Protein AF-A0A1R4K265-F1 (afdb_monomer)

Nearest PDB structures (foldseek):
  4jpq-assembly2_B  TM=7.070E-01  e=1.468E-03  Bacteroides uniformis ATCC 8492
  1qlg-assembly1_A  TM=3.552E-01  e=2.572E+00  Bacillus amyloliquefaciens
  5lqw-assembly1_C  TM=4.409E-01  e=6.001E+00  Saccharomyces cerevisiae
  3hib-assembly1_A  TM=3.563E-01  e=3.928E+00  Saccharomyces cerevisiae
  5n9j-assembly1_Y  TM=2.142E-01  e=4.367E+00  Schizosaccharomyces pombe

Solvent-accessible surface area (backbone atoms only — not comparable to full-atom values): 8494 Å² total; per-residue (Å²): 132,89,72,93,79,57,100,77,66,94,63,80,72,96,57,59,67,51,76,48,78,50,70,80,92,56,35,43,35,41,37,39,44,41,42,33,99,57,45,90,68,64,42,62,62,96,47,65,70,70,63,59,87,84,35,25,30,38,33,46,37,40,15,53,65,53,72,90,43,48,33,40,37,42,36,37,27,40,63,24,32,45,32,46,35,36,39,36,54,86,84,54,87,43,76,38,73,80,48,78,72,73,64,49,60,44,33,38,73,44,94,53,16,30,36,37,40,38,43,40,39,49,87,63,55,74,65,69,76,97,58,98,72,88,63,64,43,72,50,79,49,71,52,83,121

pLDDT: mean 89.2, std 14.27, range [28.14, 98.69]

Structure (mmCIF, N/CA/C/O backbone):
data_AF-A0A1R4K265-F1
#
_entry.id   AF-A0A1R4K265-F1
#
loop_
_atom_site.group_PDB
_atom_site.id
_atom_site.type_symbol
_atom_site.label_atom_id
_atom_site.label_alt_id
_atom_site.label_comp_id
_atom_site.label_asym_id
_atom_site.label_entity_id
_atom_site.label_seq_id
_atom_site.pdbx_PDB_ins_code
_atom_site.Cartn_x
_atom_site.Cartn_y
_atom_site.Cartn_z
_atom_site.occupancy
_atom_site.B_iso_or_equiv
_atom_site.auth_seq_id
_atom_site.auth_comp_id
_atom_site.auth_asym_id
_atom_site.auth_atom_id
_atom_site.pdbx_PDB_model_num
ATOM 1 N N . MET A 1 1 ? 20.748 5.575 1.967 1.00 32.88 1 MET A N 1
ATOM 2 C CA . MET A 1 1 ? 19.593 5.568 1.051 1.00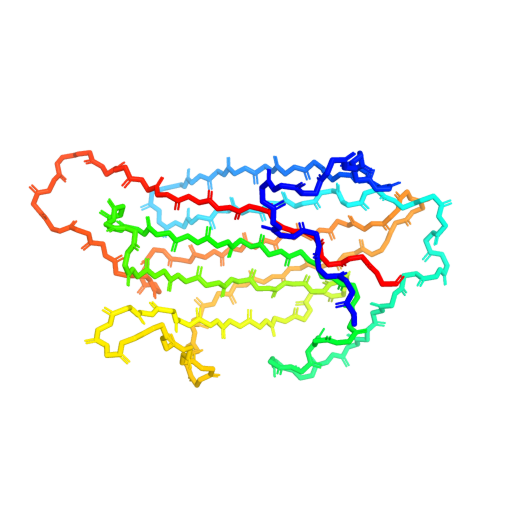 32.88 1 MET A CA 1
ATOM 3 C C . MET A 1 1 ? 18.816 6.828 1.359 1.00 32.88 1 MET A C 1
ATOM 5 O O . MET A 1 1 ? 18.528 7.046 2.528 1.00 32.88 1 MET A O 1
ATOM 9 N N . GLN A 1 2 ? 18.650 7.712 0.378 1.00 28.14 2 GLN A N 1
ATOM 10 C CA . GLN A 1 2 ? 17.817 8.904 0.531 1.00 28.14 2 GLN A CA 1
ATOM 11 C C . GLN A 1 2 ? 16.372 8.443 0.367 1.00 28.14 2 GLN A C 1
ATOM 13 O O . GLN A 1 2 ? 16.009 7.976 -0.707 1.00 28.14 2 GLN A O 1
ATOM 18 N N . PHE A 1 3 ? 15.595 8.492 1.441 1.00 38.44 3 PHE A N 1
ATOM 19 C CA . PHE A 1 3 ? 14.145 8.441 1.341 1.00 38.44 3 PHE A CA 1
ATOM 20 C C . PHE A 1 3 ? 13.670 9.878 1.126 1.00 38.44 3 PHE A C 1
ATOM 22 O O . PHE A 1 3 ? 14.125 10.772 1.841 1.00 38.44 3 PHE A O 1
ATOM 29 N N . GLN A 1 4 ? 12.799 10.116 0.145 1.00 46.44 4 GLN A N 1
ATOM 30 C CA . GLN A 1 4 ? 12.184 11.429 -0.047 1.00 46.44 4 GLN A CA 1
ATOM 31 C C . GLN A 1 4 ? 10.865 11.471 0.731 1.00 46.44 4 GLN A C 1
ATOM 33 O O . GLN A 1 4 ? 9.780 11.485 0.153 1.00 46.44 4 GLN A O 1
ATOM 38 N N . ASP A 1 5 ? 10.991 11.481 2.057 1.00 47.12 5 ASP A N 1
ATOM 39 C CA . ASP A 1 5 ? 9.858 11.469 2.992 1.00 47.12 5 ASP A CA 1
ATOM 40 C C . ASP A 1 5 ? 9.789 12.777 3.803 1.00 47.12 5 ASP A C 1
ATOM 42 O O . ASP A 1 5 ? 8.834 13.020 4.541 1.00 47.12 5 ASP A O 1
ATOM 46 N N . GLU A 1 6 ? 10.798 13.649 3.676 1.00 42.22 6 GLU A N 1
ATOM 47 C CA . GLU A 1 6 ? 10.866 14.888 4.443 1.00 42.22 6 GLU A CA 1
ATOM 48 C C . GLU A 1 6 ? 10.152 16.044 3.719 1.00 42.22 6 GLU A C 1
ATOM 50 O O . GLU A 1 6 ? 10.567 16.430 2.621 1.00 42.22 6 GLU A O 1
ATOM 55 N N . PRO A 1 7 ? 9.160 16.708 4.349 1.00 46.50 7 PRO A N 1
ATOM 56 C CA . PRO A 1 7 ? 8.465 17.871 3.780 1.00 46.50 7 PRO A CA 1
ATOM 57 C C . PRO A 1 7 ? 9.369 19.086 3.467 1.00 46.50 7 PRO A C 1
ATOM 59 O O . PRO A 1 7 ? 8.883 20.099 2.965 1.00 46.50 7 PRO A O 1
ATOM 62 N N . ASN A 1 8 ? 10.679 18.996 3.728 1.00 44.25 8 ASN A N 1
ATOM 63 C CA . ASN A 1 8 ? 11.678 20.032 3.470 1.00 44.25 8 ASN A CA 1
ATOM 64 C C . ASN A 1 8 ? 12.659 19.720 2.321 1.00 44.25 8 ASN A C 1
ATOM 66 O O . ASN A 1 8 ? 13.461 20.599 1.983 1.00 44.25 8 ASN A O 1
ATOM 70 N N . GLU A 1 9 ? 12.606 18.548 1.674 1.00 51.47 9 GLU A N 1
ATOM 71 C CA . GLU A 1 9 ? 13.399 18.316 0.459 1.00 51.47 9 GLU A CA 1
ATOM 72 C C . GLU A 1 9 ? 12.730 18.970 -0.759 1.00 51.47 9 GLU A C 1
ATOM 74 O O . GLU A 1 9 ? 11.706 18.536 -1.282 1.00 51.47 9 GLU A O 1
ATOM 79 N N . LYS A 1 10 ? 13.337 20.068 -1.220 1.00 49.31 10 LYS A N 1
ATOM 80 C CA . LYS A 1 10 ? 12.893 20.922 -2.336 1.00 49.31 10 LYS A CA 1
ATOM 81 C C . LYS A 1 10 ? 13.109 20.281 -3.720 1.00 49.31 10 LYS A C 1
ATOM 83 O O . LYS A 1 10 ? 13.576 20.954 -4.640 1.00 49.31 10 LYS A O 1
ATOM 88 N N . GLY A 1 11 ? 12.826 18.991 -3.868 1.00 62.97 11 GLY A N 1
ATOM 89 C CA . GLY A 1 11 ? 13.005 18.238 -5.107 1.00 62.97 11 GLY A CA 1
ATOM 90 C C . GLY A 1 11 ? 11.673 17.852 -5.738 1.00 62.97 11 GLY A C 1
ATOM 91 O O . GLY A 1 11 ? 10.757 17.410 -5.053 1.00 62.97 11 GLY A O 1
ATOM 92 N N . THR A 1 12 ? 11.555 17.987 -7.060 1.00 76.00 12 THR A N 1
ATOM 93 C CA . THR A 1 12 ? 10.485 17.287 -7.788 1.00 76.00 12 THR A CA 1
ATOM 94 C C . THR A 1 12 ? 10.817 15.795 -7.763 1.00 76.00 12 THR A C 1
ATOM 96 O O . THR A 1 12 ? 11.942 15.465 -8.145 1.00 76.00 12 THR A O 1
ATOM 99 N N . PRO A 1 13 ? 9.901 14.908 -7.326 1.00 81.56 13 PRO A N 1
ATOM 100 C CA . PRO A 1 13 ? 10.129 13.470 -7.396 1.00 81.56 13 PRO A CA 1
ATOM 101 C C . PRO A 1 13 ? 10.585 13.067 -8.807 1.00 81.56 13 PRO A C 1
ATOM 103 O O . PRO A 1 13 ? 10.013 13.556 -9.787 1.00 81.56 13 PRO A O 1
ATOM 106 N N . PRO A 1 14 ? 11.604 12.202 -8.945 1.00 87.62 14 PRO A N 1
ATOM 107 C CA . PRO A 1 14 ? 12.193 11.874 -10.247 1.00 87.62 14 PRO A CA 1
ATOM 108 C C . PRO A 1 14 ? 11.235 11.092 -11.153 1.00 87.62 14 PRO A C 1
ATOM 110 O O . PRO A 1 14 ? 11.422 11.047 -12.368 1.00 87.62 14 PRO A O 1
ATOM 113 N N . VAL A 1 15 ? 10.208 10.483 -10.562 1.00 92.75 15 VAL A N 1
ATOM 114 C CA . VAL A 1 15 ? 9.225 9.642 -11.235 1.00 92.75 15 VAL A CA 1
ATOM 115 C C . VAL A 1 15 ? 7.818 9.982 -10.760 1.00 92.75 15 VAL A C 1
ATOM 117 O O . VAL A 1 15 ? 7.593 10.345 -9.604 1.00 92.75 15 VAL A O 1
ATOM 120 N N . LYS A 1 16 ? 6.850 9.859 -11.668 1.00 94.62 16 LYS A N 1
ATOM 121 C CA . LYS A 1 16 ? 5.435 10.081 -11.366 1.00 94.62 16 LYS A CA 1
ATOM 122 C C . LYS A 1 16 ? 4.819 8.806 -10.792 1.00 94.62 16 LYS A C 1
ATOM 124 O O . LYS A 1 16 ? 5.081 7.715 -11.285 1.00 94.62 16 LYS A O 1
ATOM 129 N N . THR A 1 17 ? 3.935 8.952 -9.812 1.00 96.25 17 THR A N 1
ATOM 130 C CA . THR A 1 17 ? 3.076 7.860 -9.337 1.00 96.25 17 THR A CA 1
ATOM 131 C C . THR A 1 17 ? 1.657 8.388 -9.191 1.00 96.25 17 THR A C 1
ATOM 133 O O . THR A 1 17 ? 1.449 9.412 -8.546 1.00 96.25 17 THR A O 1
ATOM 136 N N . ASP A 1 18 ? 0.696 7.719 -9.821 1.00 97.44 18 ASP A N 1
ATOM 137 C CA . ASP A 1 18 ? -0.730 7.980 -9.627 1.00 97.44 18 ASP A CA 1
ATOM 138 C C . ASP A 1 18 ? -1.293 6.938 -8.657 1.00 97.44 18 ASP A C 1
ATOM 140 O O . ASP A 1 18 ? -0.914 5.768 -8.715 1.00 97.44 18 ASP A O 1
ATOM 144 N N . ALA A 1 19 ? -2.200 7.349 -7.776 1.00 97.62 19 ALA A N 1
ATOM 145 C CA . ALA A 1 19 ? -2.823 6.461 -6.806 1.00 97.62 19 ALA A CA 1
ATOM 146 C C . ALA A 1 19 ? -4.339 6.661 -6.773 1.00 97.62 19 ALA A C 1
ATOM 148 O O . ALA A 1 19 ? -4.839 7.776 -6.935 1.00 97.62 19 ALA A O 1
ATOM 149 N N . TYR A 1 20 ? -5.059 5.569 -6.546 1.00 98.00 20 TYR A N 1
ATOM 150 C CA . TYR A 1 20 ? -6.514 5.521 -6.507 1.00 98.00 20 TYR A CA 1
ATOM 151 C C . TYR A 1 20 ? -6.952 4.843 -5.219 1.00 98.00 20 TYR A C 1
ATOM 153 O O . TYR A 1 20 ? -6.394 3.814 -4.844 1.00 98.00 20 TYR A O 1
ATOM 161 N N . ILE A 1 21 ? -7.955 5.414 -4.557 1.00 97.00 21 ILE A N 1
ATOM 162 C CA . ILE A 1 21 ? -8.511 4.893 -3.309 1.00 97.00 21 ILE A CA 1
ATOM 163 C C . ILE A 1 21 ? -10.017 4.724 -3.490 1.00 97.00 21 ILE A C 1
ATOM 165 O O . ILE A 1 21 ? -10.689 5.609 -4.022 1.00 97.00 21 ILE A O 1
ATOM 169 N N . TYR A 1 22 ? -10.538 3.585 -3.049 1.00 96.00 22 TYR A N 1
ATOM 170 C CA . TYR A 1 22 ? -11.955 3.244 -3.091 1.00 96.00 22 TYR A CA 1
ATOM 171 C C . TYR A 1 22 ? -12.322 2.382 -1.879 1.00 96.00 22 TYR A C 1
ATOM 173 O O . TYR A 1 22 ? -11.486 1.639 -1.375 1.00 96.00 22 TYR A O 1
ATOM 181 N N . GLU A 1 23 ? -13.564 2.450 -1.412 1.00 95.12 23 GLU A N 1
ATOM 182 C CA . GLU A 1 23 ? -14.079 1.564 -0.367 1.00 95.12 23 GLU A CA 1
ATOM 183 C C . GLU A 1 23 ? -15.492 1.079 -0.704 1.00 95.12 23 GLU A C 1
ATOM 185 O O . GLU A 1 23 ? -16.239 1.764 -1.405 1.00 95.12 23 GLU A O 1
ATOM 190 N N . ASP A 1 24 ? -15.838 -0.124 -0.243 1.00 96.62 24 ASP A N 1
ATOM 191 C CA . ASP A 1 24 ? -17.115 -0.796 -0.534 1.00 96.62 24 ASP A CA 1
ATOM 192 C C . ASP A 1 24 ? -17.981 -1.058 0.720 1.00 96.62 24 ASP A C 1
ATOM 194 O O . ASP A 1 24 ? -18.918 -1.860 0.692 1.00 96.62 24 ASP A O 1
ATOM 198 N N . GLY A 1 25 ? -17.647 -0.426 1.846 1.00 94.44 25 GLY A N 1
ATOM 199 C CA . GLY A 1 25 ? -18.238 -0.636 3.167 1.00 94.44 25 GLY A CA 1
ATOM 200 C C . GLY A 1 25 ? -17.642 -1.806 3.957 1.00 94.44 25 GLY A C 1
ATOM 201 O O . GLY A 1 25 ? -17.920 -1.942 5.149 1.00 94.44 25 GLY A O 1
ATOM 202 N N . SER A 1 26 ? -16.819 -2.655 3.335 1.00 97.00 26 SER A N 1
ATOM 203 C CA . SER A 1 26 ? -16.168 -3.810 3.977 1.00 97.00 26 SER A CA 1
ATOM 204 C C . SER A 1 26 ? -14.647 -3.812 3.829 1.00 97.00 26 SER A C 1
ATOM 206 O O . SER A 1 26 ? -13.951 -4.351 4.696 1.00 97.00 26 SER A O 1
ATOM 208 N N . ASN A 1 27 ? -14.133 -3.230 2.750 1.00 98.31 27 ASN A N 1
ATOM 209 C CA . ASN A 1 27 ? -12.726 -3.214 2.392 1.00 98.31 27 ASN A CA 1
ATOM 210 C C . ASN A 1 27 ? -12.313 -1.829 1.894 1.00 98.31 27 ASN A C 1
ATOM 212 O O . ASN A 1 27 ? -13.071 -1.142 1.209 1.00 98.31 27 ASN A O 1
ATOM 216 N N . LEU A 1 28 ? -11.062 -1.483 2.175 1.00 98.12 28 LEU A N 1
ATOM 217 C CA . LEU A 1 28 ? -10.332 -0.418 1.511 1.00 98.12 28 LEU A CA 1
ATOM 218 C C . LEU A 1 28 ? -9.557 -1.005 0.331 1.00 98.12 28 LEU A C 1
ATOM 220 O O . LEU A 1 28 ? -8.821 -1.981 0.484 1.00 98.12 28 LEU A O 1
ATOM 224 N N . TYR A 1 29 ? -9.694 -0.380 -0.827 1.00 98.50 29 TYR A N 1
ATOM 225 C CA . TYR A 1 29 ? -8.940 -0.682 -2.032 1.00 98.50 29 TYR A CA 1
ATOM 226 C C . TYR A 1 29 ? -7.996 0.468 -2.335 1.00 98.50 29 TYR A C 1
ATOM 228 O O . TYR A 1 29 ? -8.416 1.627 -2.370 1.00 98.50 29 TYR A O 1
ATOM 236 N N . VAL A 1 30 ? -6.732 0.138 -2.587 1.00 98.62 30 VAL A N 1
ATOM 237 C CA . VAL A 1 30 ? -5.731 1.109 -3.030 1.00 98.62 30 VAL A CA 1
ATOM 238 C C . VAL A 1 30 ? -5.020 0.559 -4.252 1.00 98.62 30 VAL A C 1
ATOM 240 O O . VAL A 1 30 ? -4.563 -0.579 -4.238 1.00 98.62 30 VAL A O 1
ATOM 243 N N . ALA A 1 31 ? -4.926 1.358 -5.308 1.00 98.44 31 ALA A N 1
ATOM 244 C CA . ALA A 1 31 ? -4.171 1.019 -6.504 1.00 98.44 31 ALA A CA 1
ATOM 245 C C . ALA A 1 31 ? -3.115 2.085 -6.776 1.00 98.44 31 ALA A C 1
ATOM 247 O O . ALA A 1 31 ? -3.386 3.275 -6.619 1.00 98.44 31 ALA A O 1
ATOM 248 N N . PHE A 1 32 ? -1.938 1.663 -7.227 1.00 98.62 32 PHE A N 1
ATOM 249 C CA . PHE A 1 32 ? -0.875 2.554 -7.674 1.00 98.62 32 PHE A CA 1
ATOM 250 C C . PHE A 1 32 ? -0.503 2.245 -9.119 1.00 98.62 32 PHE A C 1
ATOM 252 O O . PHE A 1 32 ? -0.352 1.085 -9.499 1.00 98.62 32 PHE A O 1
ATOM 259 N N . VAL A 1 33 ? -0.300 3.303 -9.897 1.00 98.38 33 VAL A N 1
ATOM 260 C CA . VAL A 1 33 ? 0.347 3.284 -11.208 1.00 98.38 33 VAL A CA 1
ATOM 261 C C . VAL A 1 33 ? 1.663 4.038 -11.054 1.00 98.38 33 VAL A C 1
ATOM 263 O O . VAL A 1 33 ? 1.701 5.271 -11.053 1.00 98.38 33 VAL A O 1
ATOM 266 N N . ALA A 1 34 ? 2.740 3.288 -10.853 1.00 97.75 34 ALA A N 1
ATOM 267 C CA . ALA A 1 34 ? 4.079 3.806 -10.632 1.00 97.75 34 ALA A CA 1
ATOM 268 C C . ALA A 1 34 ? 4.810 3.889 -11.975 1.00 97.75 34 ALA A C 1
ATOM 270 O O . ALA A 1 34 ? 5.252 2.873 -12.510 1.00 97.75 34 ALA A O 1
ATOM 271 N N . HIS A 1 35 ? 4.912 5.098 -12.533 1.00 97.56 35 HIS A N 1
ATOM 272 C CA . HIS A 1 35 ? 5.530 5.315 -13.841 1.00 97.56 35 HIS A CA 1
ATOM 273 C C . HIS A 1 35 ? 7.044 5.216 -13.733 1.00 97.56 35 HIS A C 1
ATOM 275 O O . HIS A 1 35 ? 7.639 5.816 -12.840 1.00 97.56 35 HIS A O 1
ATOM 281 N N . ASP A 1 36 ? 7.670 4.498 -14.650 1.00 96.12 36 ASP A N 1
ATOM 282 C CA . ASP A 1 36 ? 9.113 4.318 -14.693 1.00 96.12 36 ASP A CA 1
ATOM 283 C C . ASP A 1 36 ? 9.633 4.586 -16.109 1.00 96.12 36 ASP A C 1
ATOM 285 O O . ASP A 1 36 ? 9.122 3.980 -17.057 1.00 96.12 36 ASP A O 1
ATOM 289 N N . PRO A 1 37 ? 10.602 5.501 -16.295 1.00 94.44 37 PRO A N 1
ATOM 290 C CA . PRO A 1 37 ? 11.173 5.761 -17.612 1.00 94.44 37 PRO A CA 1
ATOM 291 C C . PRO A 1 37 ? 11.985 4.575 -18.149 1.00 94.44 37 PRO A C 1
ATOM 293 O O . PRO A 1 37 ? 12.177 4.495 -19.363 1.00 94.44 37 PRO A O 1
ATOM 296 N N . ASP A 1 38 ? 12.455 3.674 -17.280 1.00 94.81 38 ASP A N 1
ATOM 297 C CA . ASP A 1 38 ? 13.173 2.467 -17.676 1.00 94.81 38 ASP A CA 1
ATOM 298 C C . ASP A 1 38 ? 12.762 1.257 -16.816 1.00 94.81 38 ASP A C 1
ATOM 300 O O . ASP A 1 38 ? 13.470 0.863 -15.882 1.00 94.81 38 ASP A O 1
ATOM 304 N N . PRO A 1 39 ? 11.644 0.593 -17.171 1.00 94.12 39 PRO A N 1
ATOM 305 C CA . PRO A 1 39 ? 11.139 -0.555 -16.424 1.00 94.12 39 PRO A CA 1
ATOM 306 C C . PRO A 1 39 ? 12.112 -1.738 -16.312 1.00 94.12 39 PRO A C 1
ATOM 308 O O . PRO A 1 39 ? 11.893 -2.628 -15.493 1.00 94.12 39 PRO A O 1
ATOM 311 N N . THR A 1 40 ? 13.183 -1.779 -17.116 1.00 93.19 40 THR A N 1
ATOM 312 C CA . THR A 1 40 ? 14.196 -2.845 -17.045 1.00 93.19 40 THR A CA 1
ATOM 313 C C . THR A 1 40 ? 15.080 -2.755 -15.799 1.00 93.19 40 THR A C 1
ATOM 315 O O . THR A 1 40 ? 15.700 -3.752 -15.426 1.00 93.19 40 THR A O 1
ATOM 318 N N . HIS A 1 41 ? 15.097 -1.598 -15.130 1.00 93.00 41 HIS A N 1
ATOM 319 C CA . HIS A 1 41 ? 15.832 -1.375 -13.885 1.00 93.00 41 HIS A CA 1
ATOM 320 C C . HIS A 1 41 ? 14.986 -1.539 -12.617 1.00 93.00 41 HIS A C 1
ATOM 322 O O . HIS A 1 41 ? 15.554 -1.507 -11.524 1.00 93.00 41 HIS A O 1
ATOM 328 N N . ILE A 1 42 ? 13.673 -1.769 -12.746 1.00 94.25 42 ILE A N 1
ATOM 329 C CA . ILE A 1 42 ? 12.784 -1.998 -11.601 1.00 94.25 42 ILE A CA 1
ATOM 330 C C . ILE A 1 42 ? 13.296 -3.189 -10.792 1.00 94.25 42 ILE A C 1
ATOM 332 O O . ILE A 1 42 ? 13.379 -4.320 -11.285 1.00 94.25 42 ILE A O 1
ATOM 336 N N . ARG A 1 43 ? 13.607 -2.947 -9.519 1.00 91.69 43 ARG A N 1
ATOM 337 C CA . ARG A 1 43 ? 14.046 -3.990 -8.599 1.00 91.69 43 ARG A CA 1
ATOM 338 C C . ARG A 1 43 ? 12.828 -4.646 -7.987 1.00 91.69 43 ARG A C 1
ATOM 340 O O . ARG A 1 43 ? 12.172 -4.081 -7.123 1.00 91.69 43 ARG A O 1
ATOM 347 N N . ALA A 1 44 ? 12.540 -5.868 -8.407 1.00 89.25 44 ALA A N 1
ATOM 348 C CA . ALA A 1 44 ? 11.493 -6.661 -7.790 1.00 89.25 44 ALA A CA 1
ATOM 349 C C . ALA A 1 44 ? 11.870 -8.137 -7.789 1.00 89.25 44 ALA A C 1
ATOM 351 O O . ALA A 1 44 ? 12.305 -8.685 -8.804 1.00 89.25 44 ALA A O 1
ATOM 352 N N . ALA A 1 45 ? 11.663 -8.797 -6.656 1.00 83.75 45 ALA A N 1
ATOM 353 C CA . ALA A 1 45 ? 11.741 -10.245 -6.566 1.00 83.75 45 ALA A CA 1
ATOM 354 C C . ALA A 1 45 ? 10.448 -10.817 -5.982 1.00 83.75 45 ALA A C 1
ATOM 356 O O . ALA A 1 45 ? 9.697 -10.141 -5.279 1.00 83.75 45 ALA A O 1
ATOM 357 N N . LEU A 1 46 ? 10.181 -12.091 -6.269 1.00 77.19 46 LEU A N 1
ATOM 358 C CA . LEU A 1 46 ? 9.239 -12.841 -5.448 1.00 77.19 46 LEU A CA 1
ATOM 359 C C . LEU A 1 46 ? 9.911 -13.031 -4.089 1.00 77.19 46 LEU A C 1
ATOM 361 O O . LEU A 1 46 ? 10.957 -13.6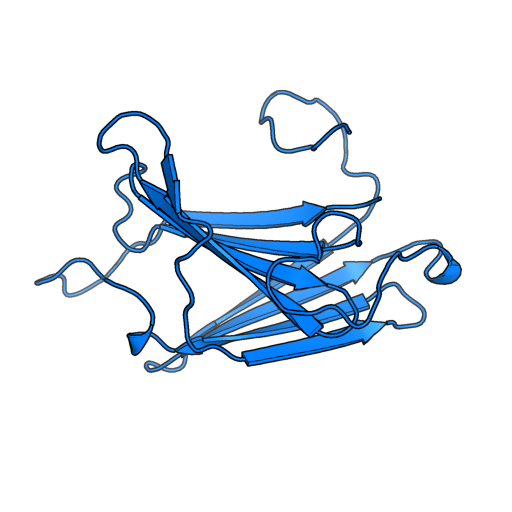74 -3.987 1.00 77.19 46 LEU A O 1
ATOM 365 N N . ARG A 1 47 ? 9.351 -12.379 -3.077 1.00 74.88 47 ARG A N 1
ATOM 366 C CA . ARG A 1 47 ? 9.884 -12.320 -1.721 1.00 74.88 47 ARG A CA 1
ATOM 367 C C . ARG A 1 47 ? 8.919 -13.012 -0.777 1.00 74.88 47 ARG A C 1
ATOM 369 O O . ARG A 1 47 ? 7.705 -12.962 -0.985 1.00 74.88 47 ARG A O 1
ATOM 376 N N . ASP A 1 48 ? 9.467 -13.585 0.287 1.00 78.19 48 ASP A N 1
ATOM 377 C CA . ASP A 1 48 ? 8.662 -13.845 1.472 1.00 78.19 48 ASP A CA 1
ATOM 378 C C . ASP A 1 48 ? 8.162 -12.504 2.022 1.00 78.19 48 ASP A C 1
ATOM 380 O O . ASP A 1 48 ? 8.809 -11.460 1.855 1.00 78.19 48 ASP A O 1
ATOM 384 N N . ARG A 1 49 ? 7.002 -12.534 2.674 1.00 77.00 49 ARG A N 1
ATOM 385 C CA . ARG A 1 49 ? 6.429 -11.355 3.325 1.00 77.00 49 ARG A CA 1
ATOM 386 C C . ARG A 1 49 ? 7.461 -10.682 4.244 1.00 77.00 49 ARG A C 1
ATOM 388 O O . ARG A 1 49 ? 8.283 -11.369 4.846 1.00 77.00 49 ARG A O 1
ATOM 395 N N . ASP A 1 50 ? 7.429 -9.353 4.316 1.00 75.94 50 ASP A N 1
ATOM 396 C CA . ASP A 1 50 ? 8.284 -8.534 5.195 1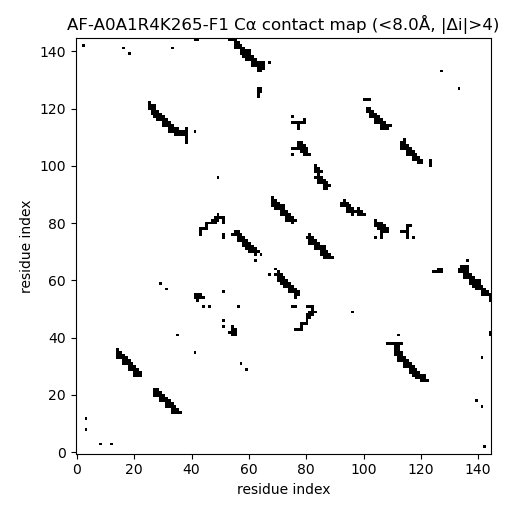.00 75.94 50 ASP A CA 1
ATOM 397 C C . ASP A 1 50 ? 9.792 -8.592 4.864 1.00 75.94 50 ASP A C 1
ATOM 399 O O . ASP A 1 50 ? 10.641 -8.263 5.694 1.00 75.94 50 ASP A O 1
ATOM 403 N N . THR A 1 51 ? 10.158 -8.984 3.632 1.00 82.62 51 THR A N 1
ATOM 404 C CA . THR A 1 51 ? 11.563 -9.022 3.158 1.00 82.62 51 THR A CA 1
ATOM 405 C C . THR A 1 51 ? 11.836 -8.160 1.915 1.00 82.62 51 THR A C 1
ATOM 407 O O . THR A 1 51 ? 12.891 -8.264 1.286 1.00 82.62 51 THR A O 1
ATOM 410 N N . LEU A 1 52 ? 10.902 -7.269 1.570 1.00 82.31 52 LEU A N 1
ATOM 411 C CA . LEU A 1 52 ? 10.889 -6.460 0.339 1.00 82.31 52 LEU A CA 1
ATOM 412 C C . LEU A 1 52 ? 11.623 -5.107 0.429 1.00 82.31 52 LEU A C 1
ATOM 414 O O . LEU A 1 52 ? 11.560 -4.303 -0.492 1.00 82.31 52 LEU A O 1
ATOM 418 N N . TRP A 1 53 ? 12.367 -4.851 1.505 1.00 83.81 53 TRP A N 1
ATOM 419 C CA . TRP A 1 53 ? 12.965 -3.539 1.819 1.00 83.81 53 TRP A CA 1
ATOM 420 C C . TRP A 1 53 ? 14.093 -3.075 0.884 1.00 83.81 53 TRP A C 1
ATOM 422 O O . TRP A 1 53 ? 14.645 -1.993 1.071 1.00 83.81 53 TRP A O 1
ATOM 432 N N . GLN A 1 54 ? 14.513 -3.913 -0.062 1.00 85.81 54 GLN A N 1
ATOM 433 C CA . GLN A 1 54 ? 15.537 -3.597 -1.070 1.00 85.81 54 GLN A CA 1
ATOM 434 C C . GLN A 1 54 ? 14.962 -3.540 -2.491 1.00 85.81 54 GLN A C 1
ATOM 436 O O . GLN A 1 54 ? 15.703 -3.283 -3.441 1.00 85.81 54 GLN A O 1
ATOM 441 N N . ASP A 1 55 ? 13.666 -3.806 -2.630 1.00 90.50 55 ASP A N 1
ATOM 442 C CA . ASP A 1 55 ? 12.945 -3.721 -3.889 1.00 90.50 55 ASP A CA 1
ATOM 443 C C . ASP A 1 55 ? 12.385 -2.291 -4.060 1.00 90.50 55 ASP A C 1
ATOM 445 O O . ASP A 1 55 ? 12.295 -1.510 -3.102 1.00 90.50 55 ASP A O 1
ATOM 449 N N . ASP A 1 56 ? 11.986 -1.946 -5.282 1.00 94.06 56 ASP A N 1
ATOM 450 C CA . ASP A 1 56 ? 11.024 -0.870 -5.502 1.00 94.06 56 ASP A CA 1
ATOM 451 C C . ASP A 1 56 ? 9.719 -1.229 -4.790 1.00 94.06 56 ASP A C 1
ATOM 453 O O . ASP A 1 56 ? 9.284 -2.384 -4.805 1.00 94.06 56 ASP A O 1
ATOM 457 N N . THR A 1 57 ? 9.079 -0.249 -4.157 1.00 96.00 57 THR A N 1
ATOM 458 C CA . THR A 1 57 ? 7.818 -0.475 -3.441 1.00 96.00 57 THR A CA 1
ATOM 459 C C . THR A 1 57 ? 6.926 0.750 -3.507 1.00 96.00 57 THR A C 1
ATOM 461 O O . THR A 1 57 ? 7.396 1.879 -3.652 1.00 96.00 57 THR A O 1
ATOM 464 N N . VAL A 1 58 ? 5.626 0.531 -3.351 1.00 97.69 58 VAL A N 1
ATOM 465 C CA . VAL A 1 58 ? 4.698 1.583 -2.928 1.00 97.69 58 VAL A CA 1
ATOM 466 C C . VAL A 1 58 ? 4.158 1.260 -1.550 1.00 97.69 58 VAL A C 1
ATOM 468 O O . VAL A 1 58 ? 4.122 0.090 -1.155 1.00 97.69 58 VAL A O 1
ATOM 471 N N . ALA A 1 59 ? 3.709 2.293 -0.845 1.00 97.19 59 ALA A N 1
ATOM 472 C CA . ALA A 1 59 ? 3.122 2.142 0.470 1.00 97.19 59 ALA A CA 1
ATOM 473 C C . ALA A 1 59 ? 1.867 2.992 0.662 1.00 97.19 59 ALA A C 1
ATOM 475 O O . ALA A 1 59 ? 1.806 4.144 0.223 1.00 97.19 59 ALA A O 1
ATOM 476 N N . LEU A 1 60 ? 0.897 2.418 1.371 1.00 97.94 60 LEU A N 1
ATOM 477 C CA . LEU A 1 60 ? -0.152 3.154 2.068 1.00 97.94 60 LEU A CA 1
ATOM 478 C C . LEU A 1 60 ? 0.242 3.253 3.541 1.00 97.94 60 LEU A C 1
ATOM 480 O O . LEU A 1 60 ? 0.372 2.226 4.202 1.00 97.94 60 LEU A O 1
ATOM 484 N N . VAL A 1 61 ? 0.332 4.471 4.062 1.00 96.56 61 VAL A N 1
ATOM 485 C CA . VAL A 1 61 ? 0.315 4.729 5.505 1.00 96.56 61 VAL A CA 1
ATOM 486 C C . VAL A 1 61 ? -1.075 5.236 5.859 1.00 96.56 61 VAL A C 1
ATOM 488 O O . VAL A 1 61 ? -1.567 6.154 5.204 1.00 96.56 61 VAL A O 1
ATOM 491 N N . ILE A 1 62 ? -1.725 4.650 6.862 1.00 96.69 62 ILE A N 1
ATOM 492 C CA . ILE A 1 62 ? -3.084 5.020 7.267 1.00 96.69 62 ILE 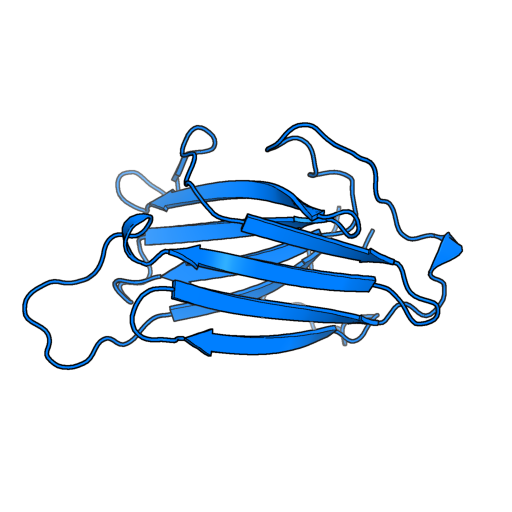A CA 1
ATOM 493 C C . ILE A 1 62 ? -3.221 5.127 8.787 1.00 96.69 62 ILE A C 1
ATOM 495 O O . ILE A 1 62 ? -2.942 4.184 9.526 1.00 96.69 62 ILE A O 1
ATOM 499 N N . ASP A 1 63 ? -3.718 6.276 9.239 1.00 95.88 63 ASP A N 1
ATOM 500 C CA . ASP A 1 63 ? -4.158 6.537 10.607 1.00 95.88 63 ASP A CA 1
ATOM 501 C C . ASP A 1 63 ? -5.693 6.559 10.637 1.00 95.88 63 ASP A C 1
ATOM 503 O O . ASP A 1 63 ? -6.350 7.538 10.268 1.00 95.88 63 ASP A O 1
ATOM 507 N N . THR A 1 64 ? -6.276 5.451 11.090 1.00 94.62 64 THR A N 1
ATOM 508 C CA . THR A 1 64 ? -7.729 5.258 11.176 1.00 94.62 64 THR A CA 1
ATOM 509 C C . THR A 1 64 ? -8.383 5.964 12.370 1.00 94.62 64 THR A C 1
ATOM 511 O O . THR A 1 64 ? -9.618 5.992 12.468 1.00 94.62 64 THR A O 1
ATOM 514 N N . PHE A 1 65 ? -7.589 6.518 13.289 1.00 93.88 65 PHE A N 1
ATOM 515 C CA . PHE A 1 65 ? -8.053 7.306 14.433 1.00 93.88 65 PHE A CA 1
ATOM 516 C C . PHE A 1 65 ? -7.917 8.814 14.184 1.00 93.88 65 PHE A C 1
ATOM 518 O O . PHE A 1 65 ? -8.655 9.586 14.809 1.00 93.88 65 PHE A O 1
ATOM 525 N N . ASN A 1 66 ? -7.056 9.199 13.236 1.00 93.38 66 ASN A N 1
ATOM 526 C CA . ASN A 1 66 ? -6.665 10.570 12.917 1.00 93.38 66 ASN A CA 1
ATOM 527 C C . ASN A 1 66 ? -6.201 11.314 14.176 1.00 93.38 66 ASN A C 1
ATOM 529 O O . ASN A 1 66 ? -6.648 12.430 14.461 1.00 93.38 66 ASN A O 1
ATOM 533 N N . ASP A 1 67 ? -5.384 10.628 14.974 1.00 91.56 67 ASP A N 1
ATOM 534 C CA . ASP A 1 67 ? -4.795 11.140 16.206 1.00 91.56 67 ASP A CA 1
ATOM 535 C C . ASP A 1 67 ? -3.313 11.494 16.054 1.00 91.56 67 ASP A C 1
ATOM 537 O O . ASP A 1 67 ? -2.746 12.046 16.995 1.00 91.56 67 ASP A O 1
ATOM 541 N N . GLU A 1 68 ? -2.719 11.215 14.886 1.00 90.62 68 GLU A N 1
ATOM 542 C CA . GLU A 1 68 ? -1.309 11.449 14.551 1.00 90.62 68 GLU A CA 1
ATOM 543 C C . GLU A 1 68 ? -0.337 10.708 15.484 1.00 90.62 68 GLU A C 1
ATOM 545 O O . GLU A 1 68 ? 0.832 11.072 15.604 1.00 90.62 68 GLU A O 1
ATOM 550 N N . ARG A 1 69 ? -0.811 9.657 16.166 1.00 90.44 69 ARG A N 1
ATOM 551 C CA . ARG A 1 69 ? -0.045 8.897 17.167 1.00 90.44 69 ARG A CA 1
ATOM 552 C C . ARG A 1 69 ? -0.055 7.399 16.925 1.00 90.44 69 ARG A C 1
ATOM 554 O O . ARG A 1 69 ? 0.667 6.668 17.604 1.00 90.44 69 ARG A O 1
ATOM 561 N N . SER A 1 70 ? -0.860 6.918 15.988 1.00 92.38 70 SER A N 1
ATOM 562 C CA . SER A 1 70 ? -0.854 5.522 15.576 1.00 92.38 70 SER A CA 1
ATOM 563 C C . SER A 1 70 ? -1.190 5.373 14.101 1.00 92.38 70 SER A C 1
ATOM 565 O O . SER A 1 70 ? -1.842 6.224 13.505 1.00 92.38 70 SER A O 1
ATOM 567 N N . GLY A 1 71 ? -0.733 4.281 13.502 1.00 94.81 71 GLY A N 1
ATOM 568 C CA . GLY A 1 71 ? -0.996 4.022 12.098 1.00 94.81 71 GLY A CA 1
ATOM 569 C C . GLY A 1 71 ? -0.616 2.617 11.675 1.00 94.81 71 GLY A C 1
ATOM 570 O O . GLY A 1 71 ? -0.016 1.848 12.432 1.00 94.81 71 GLY A O 1
ATOM 571 N N . TYR A 1 72 ? -0.995 2.297 10.450 1.00 96.62 72 TYR A N 1
ATOM 572 C CA . TYR A 1 72 ? -0.664 1.060 9.766 1.00 96.62 72 TYR A CA 1
ATOM 573 C C . TYR A 1 72 ? 0.033 1.402 8.459 1.00 96.62 72 TYR A C 1
ATOM 575 O O . TYR A 1 72 ? -0.389 2.321 7.760 1.00 96.62 72 TYR A O 1
ATOM 583 N N . GLU A 1 73 ? 1.064 0.648 8.122 1.00 96.75 73 GLU A N 1
ATOM 584 C CA . GLU A 1 73 ? 1.780 0.763 6.862 1.00 96.75 73 GLU A CA 1
ATOM 585 C C . GLU A 1 73 ? 1.595 -0.532 6.081 1.00 96.75 73 GLU A C 1
ATOM 587 O O . GLU A 1 73 ? 1.751 -1.622 6.630 1.00 96.75 73 GLU A O 1
ATOM 592 N N . PHE A 1 74 ? 1.256 -0.408 4.804 1.00 97.88 74 PHE A N 1
ATOM 593 C CA . PHE A 1 74 ? 1.086 -1.521 3.880 1.00 97.88 74 PHE A CA 1
ATOM 594 C C . PHE A 1 74 ? 1.986 -1.298 2.679 1.00 97.88 74 PHE A C 1
ATOM 596 O O . PHE A 1 74 ? 1.780 -0.348 1.926 1.00 97.88 74 PHE A O 1
ATOM 603 N N . TYR A 1 75 ? 2.952 -2.187 2.487 1.00 97.44 75 TYR A N 1
ATOM 604 C CA . TYR A 1 75 ? 3.933 -2.143 1.414 1.00 97.44 75 TYR A CA 1
ATOM 605 C C . TYR A 1 75 ? 3.661 -3.233 0.388 1.00 97.44 75 TYR A C 1
ATOM 607 O O . TYR A 1 75 ? 3.418 -4.389 0.744 1.00 97.44 75 TYR A O 1
ATOM 615 N N . VAL A 1 76 ? 3.763 -2.879 -0.892 1.00 97.75 76 VAL A N 1
ATOM 616 C CA . VAL A 1 76 ? 3.699 -3.842 -1.995 1.00 97.75 76 VAL A CA 1
ATOM 617 C C . VAL A 1 76 ? 4.821 -3.573 -2.989 1.00 97.75 76 VAL A C 1
ATOM 619 O O . VAL A 1 76 ? 5.020 -2.434 -3.417 1.00 97.75 76 VAL A O 1
ATOM 622 N N . ASN A 1 77 ? 5.547 -4.625 -3.373 1.00 96.75 77 ASN A N 1
ATOM 623 C CA . ASN A 1 77 ? 6.528 -4.551 -4.459 1.00 96.75 77 ASN A CA 1
ATOM 624 C C . ASN A 1 77 ? 5.867 -4.791 -5.842 1.00 96.75 77 ASN A C 1
ATOM 626 O O . ASN A 1 77 ? 4.744 -5.292 -5.914 1.00 96.75 77 ASN A O 1
ATOM 630 N N . PRO A 1 78 ? 6.545 -4.505 -6.969 1.00 97.62 78 PRO A N 1
ATOM 631 C CA . PRO A 1 78 ? 5.990 -4.660 -8.318 1.00 97.62 78 PRO A CA 1
ATOM 632 C C . PRO A 1 78 ? 5.489 -6.061 -8.692 1.00 97.62 78 PRO A C 1
ATOM 634 O O . PRO A 1 78 ? 4.789 -6.206 -9.693 1.00 97.62 78 PRO A O 1
ATOM 637 N N . LEU A 1 79 ? 5.845 -7.095 -7.924 1.00 96.56 79 LEU A N 1
ATOM 638 C CA . LEU A 1 79 ? 5.408 -8.480 -8.125 1.00 96.56 79 LEU A CA 1
ATOM 639 C C . LEU A 1 79 ? 4.320 -8.914 -7.131 1.00 96.56 79 LEU A C 1
ATOM 641 O O . LEU A 1 79 ? 3.908 -10.072 -7.141 1.00 96.56 79 LEU A O 1
ATOM 645 N N . GLY A 1 80 ? 3.830 -7.993 -6.300 1.00 95.88 80 GLY A N 1
ATOM 646 C CA . GLY A 1 80 ? 2.736 -8.225 -5.365 1.00 95.88 80 GLY A CA 1
ATOM 647 C C . GLY A 1 80 ? 3.161 -8.772 -4.003 1.00 95.88 80 GLY A C 1
ATOM 648 O O . GLY A 1 80 ? 2.278 -9.100 -3.215 1.00 95.88 80 GLY A O 1
ATOM 649 N N . ALA A 1 81 ? 4.460 -8.869 -3.696 1.00 95.62 81 ALA A N 1
ATOM 650 C CA . ALA A 1 81 ? 4.910 -9.276 -2.365 1.00 95.62 81 ALA A CA 1
ATOM 651 C C . ALA A 1 81 ? 4.519 -8.219 -1.323 1.00 95.62 81 ALA A C 1
ATOM 653 O O . ALA A 1 81 ? 4.584 -7.023 -1.606 1.00 95.62 81 ALA A O 1
ATOM 654 N N . GLN A 1 82 ? 4.116 -8.680 -0.139 1.00 95.69 82 GLN A N 1
ATOM 655 C CA . GLN A 1 82 ? 3.516 -7.869 0.921 1.00 95.69 82 GLN A CA 1
A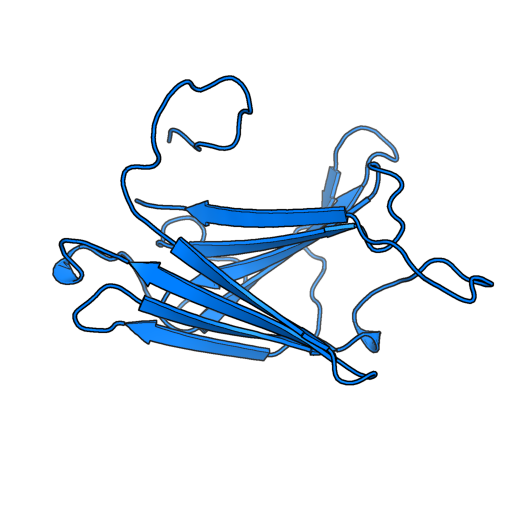TOM 656 C C . GLN A 1 82 ? 4.498 -7.585 2.051 1.00 95.69 82 GLN A C 1
ATOM 658 O O . GLN A 1 82 ? 5.324 -8.431 2.396 1.00 95.69 82 GLN A O 1
ATOM 663 N N . GLY A 1 83 ? 4.348 -6.427 2.677 1.00 95.50 83 GLY A N 1
ATOM 664 C CA . GLY A 1 83 ? 4.915 -6.152 3.987 1.00 95.50 83 GLY A CA 1
ATOM 665 C C . GLY A 1 83 ? 4.000 -5.222 4.759 1.00 95.50 83 GLY A C 1
ATOM 666 O O . GLY A 1 83 ? 3.334 -4.384 4.148 1.00 95.50 83 GLY A O 1
ATOM 667 N N . ASP A 1 84 ? 3.926 -5.374 6.072 1.00 96.50 84 ASP A N 1
ATOM 668 C CA . ASP A 1 84 ? 3.121 -4.484 6.898 1.00 96.50 84 ASP A CA 1
ATOM 669 C C . ASP A 1 84 ? 3.733 -4.183 8.259 1.00 96.50 84 ASP A C 1
ATOM 671 O O . ASP A 1 84 ? 4.501 -4.949 8.832 1.00 96.50 84 ASP A O 1
ATOM 675 N N . ILE A 1 85 ? 3.421 -2.986 8.746 1.00 94.88 85 ILE A N 1
ATOM 676 C CA . ILE A 1 85 ? 3.965 -2.456 9.990 1.00 94.88 85 ILE A CA 1
ATOM 677 C C . ILE A 1 85 ? 2.835 -1.769 10.737 1.00 94.88 85 ILE A C 1
ATOM 679 O O . ILE A 1 85 ? 2.013 -1.061 10.154 1.00 94.88 85 ILE A O 1
ATOM 683 N N . ARG A 1 86 ? 2.801 -1.944 12.056 1.00 94.81 86 ARG A N 1
ATOM 684 C CA . ARG A 1 86 ? 1.972 -1.112 12.927 1.00 94.81 86 ARG A CA 1
ATOM 685 C C . ARG A 1 86 ? 2.844 -0.109 13.671 1.00 94.81 86 ARG A C 1
ATOM 687 O O . ARG A 1 86 ? 3.787 -0.496 14.354 1.00 94.81 86 ARG A O 1
ATOM 694 N N . MET A 1 87 ? 2.481 1.166 13.597 1.00 93.19 87 MET A N 1
ATOM 695 C CA . MET A 1 87 ? 3.166 2.255 14.292 1.00 93.19 87 MET A CA 1
ATOM 696 C C . MET A 1 87 ? 2.366 2.771 15.487 1.00 93.19 87 MET A C 1
ATOM 698 O O . MET A 1 87 ? 1.132 2.825 15.458 1.00 93.19 87 MET A O 1
ATOM 702 N N . THR A 1 88 ? 3.070 3.165 16.548 1.00 91.19 88 THR A N 1
ATOM 703 C CA . THR A 1 88 ? 2.477 3.807 17.728 1.00 91.19 88 THR A CA 1
ATOM 704 C C . THR A 1 88 ? 3.470 4.729 18.436 1.00 91.19 88 THR A C 1
ATOM 706 O O . THR A 1 88 ? 4.647 4.397 18.537 1.00 91.19 88 THR A O 1
ATOM 709 N N . ASP A 1 89 ? 2.985 5.844 18.981 1.00 88.00 89 ASP A N 1
ATOM 710 C CA . ASP A 1 89 ? 3.725 6.801 19.817 1.00 88.00 89 ASP A CA 1
ATOM 711 C C . ASP A 1 89 ? 3.319 6.679 21.304 1.00 88.00 89 ASP A C 1
ATOM 713 O O . ASP A 1 89 ? 2.938 7.636 21.986 1.00 88.00 89 ASP A O 1
ATOM 717 N N . THR A 1 90 ? 3.275 5.443 21.814 1.00 77.38 90 THR A N 1
ATOM 718 C CA . THR A 1 90 ? 2.935 5.181 23.230 1.00 77.38 90 THR A CA 1
ATOM 719 C C . THR A 1 90 ? 4.154 5.288 24.153 1.00 77.38 90 THR A C 1
ATOM 721 O O . THR A 1 90 ? 3.992 5.659 25.312 1.00 77.38 90 THR A O 1
ATOM 724 N N . ASP A 1 91 ? 5.354 4.991 23.648 1.00 77.94 91 ASP A N 1
ATOM 725 C CA . ASP A 1 91 ? 6.629 5.066 24.381 1.00 77.94 91 ASP A CA 1
ATOM 726 C C . ASP A 1 91 ? 7.753 5.462 23.404 1.00 77.94 91 ASP A C 1
ATOM 728 O O . ASP A 1 91 ? 8.651 4.684 23.064 1.00 77.94 91 ASP A O 1
ATOM 732 N N . GLY A 1 92 ? 7.588 6.658 22.828 1.00 79.88 92 GLY A N 1
ATOM 733 C CA . GLY A 1 92 ? 8.258 7.067 21.595 1.00 79.88 92 GLY A CA 1
ATOM 734 C C . GLY A 1 92 ? 7.691 6.355 20.363 1.00 79.88 92 GLY A C 1
ATOM 735 O O . GLY A 1 92 ? 6.887 5.427 20.482 1.00 79.88 92 GLY A O 1
ATOM 736 N N . TRP A 1 93 ? 8.122 6.783 19.175 1.00 83.19 93 TRP A N 1
ATOM 737 C CA . TRP A 1 93 ? 7.761 6.134 17.915 1.00 83.19 93 TRP A CA 1
ATOM 738 C C . TRP A 1 93 ? 8.290 4.696 17.876 1.00 83.19 93 TRP A C 1
ATOM 740 O O . TRP A 1 93 ? 9.497 4.469 17.798 1.00 83.19 93 TRP A O 1
ATOM 750 N N . GLN A 1 94 ? 7.374 3.730 17.926 1.00 87.94 94 GLN A N 1
ATOM 751 C CA . GLN A 1 94 ? 7.656 2.298 17.854 1.00 87.94 94 GLN A CA 1
ATOM 752 C C . GLN A 1 94 ? 7.056 1.707 16.577 1.00 87.94 94 GLN A C 1
ATOM 754 O O . GLN A 1 94 ? 5.905 1.992 16.236 1.00 87.94 94 GLN A O 1
ATOM 759 N N . GLN A 1 95 ? 7.824 0.841 15.917 1.00 89.88 95 GLN A N 1
ATOM 760 C CA . GLN A 1 95 ? 7.381 0.019 14.791 1.00 89.88 95 GLN A CA 1
ATOM 761 C C . GLN A 1 95 ? 7.248 -1.437 15.247 1.00 89.88 95 GLN A C 1
ATOM 763 O O . GLN A 1 95 ? 8.219 -2.056 15.681 1.00 89.88 95 GLN A O 1
ATOM 768 N N . ASP A 1 96 ? 6.047 -1.995 15.137 1.00 90.62 96 ASP A N 1
ATOM 769 C CA . ASP A 1 96 ? 5.785 -3.418 15.329 1.00 90.62 96 ASP A CA 1
ATOM 770 C C . ASP A 1 96 ? 5.814 -4.120 13.967 1.00 90.62 96 ASP A C 1
ATOM 772 O O . ASP A 1 96 ? 4.801 -4.196 13.271 1.00 90.62 96 ASP A O 1
ATOM 776 N N . LEU A 1 97 ? 7.000 -4.619 13.602 1.00 88.38 97 LEU A N 1
ATOM 777 C CA . LEU A 1 97 ? 7.242 -5.414 12.389 1.00 88.38 97 LEU A CA 1
ATOM 778 C C . LEU A 1 97 ? 6.676 -6.842 12.485 1.00 88.38 97 LEU A C 1
ATOM 780 O O . LEU A 1 97 ? 6.775 -7.609 11.535 1.00 88.38 97 LEU A O 1
ATOM 784 N N . SER A 1 98 ? 6.173 -7.248 13.658 1.00 89.81 98 SER A N 1
ATOM 785 C CA . SER A 1 98 ? 5.557 -8.566 13.852 1.00 89.81 98 SER A CA 1
ATOM 786 C C . SER A 1 98 ? 4.045 -8.544 13.635 1.00 89.81 98 SER A C 1
ATOM 788 O O . SER A 1 98 ? 3.413 -9.603 13.556 1.00 89.81 98 SER A O 1
ATOM 790 N N . TRP A 1 99 ? 3.458 -7.346 13.552 1.00 92.75 99 TRP A N 1
ATOM 791 C CA . TRP A 1 99 ? 2.060 -7.179 13.206 1.00 92.75 99 TRP A CA 1
ATOM 792 C C . TRP A 1 99 ? 1.821 -7.680 11.788 1.00 92.75 99 TRP A C 1
ATOM 794 O O . TRP A 1 99 ? 2.507 -7.283 10.862 1.00 92.75 99 TRP A O 1
ATOM 804 N N . ASN A 1 100 ? 0.845 -8.570 11.643 1.00 91.06 100 ASN A N 1
ATOM 805 C CA . ASN A 1 100 ? 0.635 -9.311 10.412 1.00 91.06 100 ASN A CA 1
ATOM 806 C C . ASN A 1 100 ? -0.871 -9.372 10.126 1.00 91.06 100 ASN A C 1
ATOM 808 O O . ASN A 1 100 ? -1.597 -10.226 10.646 1.00 91.06 100 ASN A O 1
ATOM 812 N N . ALA A 1 101 ? -1.363 -8.403 9.355 1.00 95.00 101 ALA A N 1
ATOM 813 C CA . ALA A 1 101 ? -2.750 -8.359 8.920 1.00 95.00 101 ALA A CA 1
ATOM 814 C C . ALA A 1 101 ? -3.041 -9.387 7.821 1.00 95.00 101 ALA A C 1
ATOM 816 O O . ALA A 1 101 ? -2.167 -9.799 7.055 1.00 95.00 101 ALA A O 1
ATOM 817 N N . ILE A 1 102 ? -4.318 -9.751 7.698 1.00 96.19 102 ILE A N 1
ATOM 818 C CA . ILE A 1 102 ? -4.832 -10.521 6.563 1.00 96.19 102 ILE A CA 1
ATOM 819 C C . ILE A 1 102 ? -5.382 -9.529 5.537 1.00 96.19 102 ILE A C 1
ATOM 821 O O . ILE A 1 102 ? -6.402 -8.886 5.786 1.00 96.19 102 ILE A O 1
ATOM 825 N N . TRP A 1 103 ? -4.701 -9.414 4.401 1.00 98.06 103 TRP A N 1
ATOM 826 C CA . TRP A 1 103 ? -5.043 -8.541 3.279 1.00 98.06 103 TRP A CA 1
ATOM 827 C C . TRP A 1 103 ? -4.452 -9.116 1.987 1.00 98.06 103 TRP A C 1
ATOM 829 O O . TRP A 1 103 ? -3.582 -9.987 2.036 1.00 98.06 103 TRP A O 1
ATOM 839 N N . ASP A 1 104 ? -4.925 -8.653 0.834 1.00 98.31 104 ASP A N 1
ATOM 840 C CA . ASP A 1 104 ? -4.486 -9.162 -0.467 1.00 98.31 104 ASP A CA 1
ATOM 841 C C . ASP A 1 104 ? -3.783 -8.079 -1.275 1.00 98.31 104 ASP A C 1
ATOM 843 O O . ASP A 1 104 ? -4.125 -6.897 -1.191 1.00 98.31 104 ASP A O 1
ATOM 847 N N . SER A 1 105 ? -2.838 -8.501 -2.107 1.00 98.00 105 SER A N 1
ATOM 848 C CA . SER A 1 105 ? -2.170 -7.645 -3.078 1.00 98.00 105 SER A CA 1
ATOM 849 C C . SER A 1 105 ? -1.954 -8.365 -4.401 1.00 98.00 105 SER A C 1
ATOM 851 O O . SER A 1 105 ? -1.860 -9.591 -4.470 1.00 98.00 105 SER A O 1
ATOM 853 N N . ALA A 1 106 ? -1.839 -7.578 -5.461 1.00 98.06 106 ALA A N 1
ATOM 854 C CA . ALA A 1 106 ? -1.369 -8.031 -6.759 1.00 98.06 106 ALA A CA 1
ATOM 855 C C . ALA A 1 106 ? -0.432 -6.975 -7.341 1.00 98.06 106 ALA A C 1
ATOM 857 O O . ALA A 1 106 ? -0.622 -5.783 -7.113 1.00 98.06 106 ALA A O 1
ATOM 858 N N . GLY A 1 107 ? 0.575 -7.416 -8.091 1.00 97.56 107 GLY A N 1
ATOM 859 C CA . GLY A 1 107 ? 1.526 -6.536 -8.757 1.00 97.56 107 GLY A CA 1
ATOM 860 C C . GLY A 1 107 ? 1.839 -7.012 -10.164 1.00 97.56 107 GLY A C 1
ATOM 861 O O . GLY A 1 107 ? 1.841 -8.215 -10.443 1.00 97.56 107 GLY A O 1
ATOM 862 N N . LYS A 1 108 ? 2.075 -6.060 -11.064 1.00 97.88 108 LYS A N 1
ATOM 863 C CA . LYS A 1 108 ? 2.469 -6.328 -12.441 1.00 97.88 108 LYS A CA 1
ATOM 864 C C . LYS A 1 108 ? 3.395 -5.238 -12.967 1.00 97.88 108 LYS A C 1
ATOM 866 O O . LYS A 1 108 ? 3.005 -4.076 -13.062 1.00 97.88 108 LYS A O 1
ATOM 871 N N . ILE A 1 109 ? 4.582 -5.640 -13.415 1.00 98.06 109 ILE A N 1
ATOM 872 C CA . ILE A 1 109 ? 5.462 -4.794 -14.229 1.00 98.06 109 ILE A CA 1
ATOM 873 C C . ILE A 1 109 ? 4.850 -4.629 -15.629 1.00 98.06 109 ILE A C 1
ATOM 875 O O . ILE A 1 109 ? 4.296 -5.567 -16.211 1.00 98.06 109 ILE A O 1
ATOM 879 N N . THR A 1 110 ? 4.933 -3.416 -16.157 1.00 97.69 110 THR A N 1
ATOM 880 C CA . THR A 1 110 ? 4.378 -2.977 -17.439 1.00 97.69 110 THR A CA 1
ATOM 881 C C . THR A 1 110 ? 5.456 -2.274 -18.261 1.00 97.69 110 THR A C 1
ATOM 883 O O . THR A 1 110 ? 6.541 -1.978 -17.769 1.00 97.69 110 THR A O 1
ATOM 886 N N . GLU A 1 111 ? 5.148 -1.951 -19.512 1.00 97.06 111 GLU A N 1
ATOM 887 C CA . GLU A 1 111 ? 6.048 -1.175 -20.374 1.00 97.06 111 GLU A CA 1
ATOM 888 C C . GLU A 1 111 ? 6.239 0.281 -19.908 1.00 97.06 111 GLU A C 1
ATOM 890 O O . GLU A 1 111 ? 7.136 0.958 -20.398 1.00 97.06 111 GLU A O 1
ATOM 895 N N . GLN A 1 112 ? 5.404 0.777 -18.988 1.00 96.12 112 GLN A N 1
ATOM 896 C CA . GLN A 1 112 ? 5.444 2.154 -18.484 1.00 96.12 112 GLN A CA 1
ATOM 897 C C . GLN A 1 112 ? 5.869 2.241 -17.011 1.00 96.12 112 GLN A C 1
ATOM 899 O O . GLN A 1 112 ? 5.813 3.322 -16.433 1.00 96.12 112 GLN A O 1
ATOM 904 N N . GLY A 1 113 ? 6.249 1.125 -16.384 1.00 97.81 113 GLY A N 1
ATOM 905 C CA . GLY A 1 113 ? 6.568 1.048 -14.959 1.00 97.81 113 GLY A CA 1
ATOM 906 C C . GLY A 1 113 ? 5.905 -0.159 -14.314 1.00 97.81 113 GLY A C 1
ATOM 907 O O . GLY A 1 113 ? 6.030 -1.269 -14.826 1.00 97.81 113 GLY A O 1
ATOM 908 N N . TYR A 1 114 ? 5.144 0.019 -13.237 1.00 98.38 114 TYR A N 1
ATOM 909 C CA . TYR A 1 114 ? 4.371 -1.073 -12.638 1.00 98.38 114 TYR A CA 1
ATOM 910 C C . TYR A 1 114 ? 3.030 -0.620 -12.061 1.00 98.38 114 TYR A C 1
ATOM 912 O O . TYR A 1 114 ? 2.828 0.544 -11.716 1.00 98.38 114 TYR A O 1
ATOM 920 N N . VAL A 1 115 ? 2.108 -1.576 -11.964 1.00 98.56 115 VAL A N 1
ATOM 921 C CA . VAL A 1 115 ? 0.801 -1.405 -11.331 1.00 98.56 115 VAL A CA 1
ATOM 922 C C . VAL A 1 115 ? 0.691 -2.372 -10.170 1.00 98.56 115 VAL A C 1
ATOM 924 O O . VAL A 1 115 ? 1.068 -3.538 -10.296 1.00 98.56 115 VAL A O 1
ATOM 927 N N . VAL A 1 116 ? 0.164 -1.890 -9.054 1.00 98.38 116 VAL A N 1
ATOM 928 C CA . VAL A 1 116 ? -0.099 -2.697 -7.862 1.00 98.38 116 VAL A CA 1
ATOM 929 C C . VAL A 1 116 ? -1.451 -2.337 -7.274 1.00 98.38 116 VAL A C 1
ATOM 931 O O . VAL A 1 116 ? -1.866 -1.181 -7.309 1.00 98.38 116 VAL A O 1
ATOM 934 N N . GLU A 1 117 ? -2.124 -3.338 -6.727 1.00 98.31 117 GLU A N 1
ATOM 935 C CA . GLU A 1 117 ? -3.424 -3.214 -6.076 1.00 98.31 117 GLU A CA 1
ATOM 936 C C . GLU A 1 117 ? -3.361 -3.847 -4.687 1.00 98.31 117 GLU A C 1
ATOM 938 O O . GLU A 1 117 ? -2.685 -4.856 -4.483 1.00 98.31 117 GLU A O 1
ATOM 943 N N . MET A 1 118 ? -4.081 -3.249 -3.742 1.00 98.69 118 MET A N 1
ATOM 944 C CA . MET A 1 118 ? -4.229 -3.682 -2.358 1.00 98.69 118 MET A CA 1
ATOM 945 C C . MET A 1 118 ? -5.719 -3.806 -2.039 1.00 98.69 118 MET A C 1
ATOM 947 O O . MET A 1 118 ? -6.496 -2.901 -2.351 1.00 98.69 118 MET A O 1
ATOM 951 N N . ARG A 1 119 ? -6.112 -4.891 -1.369 1.00 98.62 119 ARG A N 1
ATOM 952 C CA . ARG A 1 119 ? -7.426 -5.057 -0.736 1.00 98.62 119 ARG A CA 1
ATOM 953 C C . ARG A 1 119 ? -7.225 -5.274 0.756 1.00 98.62 119 ARG A C 1
ATOM 955 O O . ARG A 1 119 ? -6.780 -6.343 1.166 1.00 98.62 119 ARG A O 1
ATOM 962 N N . ILE A 1 120 ? -7.601 -4.283 1.557 1.00 98.56 120 ILE A N 1
ATOM 963 C CA . ILE A 1 120 ? -7.449 -4.286 3.013 1.00 98.56 120 ILE A CA 1
ATOM 964 C C . ILE A 1 120 ? -8.842 -4.382 3.645 1.00 98.56 120 ILE A C 1
ATOM 966 O O . ILE A 1 120 ? -9.592 -3.403 3.639 1.00 98.56 120 ILE A O 1
ATOM 970 N N . PRO A 1 121 ? -9.229 -5.540 4.205 1.00 98.31 121 PRO A N 1
ATOM 971 C CA . PRO A 1 121 ? -10.494 -5.661 4.915 1.00 98.31 121 PRO A CA 1
ATOM 972 C C . PRO A 1 121 ? -10.517 -4.739 6.134 1.00 98.31 121 PRO A C 1
ATOM 974 O O . PRO A 1 121 ? -9.590 -4.757 6.941 1.00 98.31 121 PRO A O 1
ATOM 977 N N . PHE A 1 122 ? -11.612 -4.011 6.364 1.00 96.12 122 PHE A N 1
ATOM 978 C CA . PHE A 1 122 ? -11.732 -3.160 7.554 1.00 96.12 122 PHE A CA 1
ATOM 979 C C . PHE A 1 122 ? -11.598 -3.955 8.855 1.00 96.12 122 PHE A C 1
ATOM 981 O O . PHE A 1 122 ? -11.074 -3.458 9.842 1.00 96.12 122 PHE A O 1
ATOM 988 N N . LYS A 1 123 ? -11.962 -5.240 8.854 1.00 96.00 123 LYS A N 1
ATOM 989 C CA . LYS A 1 123 ? -11.766 -6.128 10.011 1.00 96.00 123 LYS A CA 1
ATOM 990 C C . LYS A 1 123 ? -10.296 -6.344 10.397 1.00 96.00 123 LYS A C 1
ATOM 992 O O . LYS A 1 123 ? -10.048 -6.787 11.514 1.00 96.00 123 LYS A O 1
ATOM 997 N N . ALA A 1 124 ? -9.345 -6.066 9.503 1.00 95.06 124 ALA A N 1
ATOM 998 C CA . ALA A 1 124 ? -7.917 -6.102 9.811 1.00 95.06 124 ALA A CA 1
ATOM 999 C C . ALA A 1 124 ? -7.454 -4.867 10.608 1.00 95.06 124 ALA A C 1
ATOM 1001 O O . ALA A 1 124 ? -6.412 -4.908 11.260 1.00 95.06 124 ALA A O 1
ATOM 1002 N N . LEU A 1 125 ? -8.235 -3.784 10.580 1.00 94.75 125 LEU A N 1
ATOM 1003 C CA . LEU A 1 125 ? -7.910 -2.497 11.183 1.00 94.75 125 LEU A CA 1
ATOM 1004 C C . LEU A 1 125 ? -8.743 -2.241 12.443 1.00 94.75 125 LEU A C 1
ATOM 1006 O O . LEU A 1 125 ? -9.805 -2.829 12.667 1.00 94.75 125 LEU A O 1
ATOM 1010 N N . ARG A 1 126 ? -8.261 -1.326 13.285 1.00 93.06 126 ARG A N 1
ATOM 1011 C CA . ARG A 1 126 ? -9.048 -0.755 14.385 1.00 93.06 126 ARG A CA 1
ATOM 1012 C C . ARG A 1 126 ? -9.544 0.626 13.989 1.00 93.06 126 ARG A C 1
ATOM 1014 O O . ARG A 1 126 ? -8.873 1.318 13.237 1.00 93.06 126 ARG A O 1
ATOM 1021 N N . PHE A 1 127 ? -10.684 1.037 14.533 1.00 92.38 127 PHE A N 1
ATOM 1022 C CA . PHE A 1 127 ? -11.286 2.342 14.256 1.00 92.38 127 PHE A CA 1
ATOM 1023 C C . PHE A 1 127 ? -11.786 3.006 15.531 1.00 92.38 127 PHE A C 1
ATOM 1025 O O . PHE A 1 127 ? -12.164 2.325 16.497 1.00 92.38 127 PHE A O 1
ATOM 1032 N N . ALA A 1 128 ? -11.861 4.336 15.492 1.00 89.25 128 ALA A N 1
ATOM 1033 C CA . ALA A 1 128 ? -12.563 5.111 16.502 1.00 89.25 128 ALA A CA 1
ATOM 1034 C C . ALA A 1 128 ? -14.025 4.639 16.620 1.00 89.25 128 ALA A C 1
ATOM 1036 O O . ALA A 1 128 ? -14.721 4.454 15.624 1.00 89.25 128 ALA A O 1
ATOM 1037 N N . GLN A 1 129 ? -14.484 4.431 17.853 1.00 88.00 129 GLN A N 1
ATOM 1038 C CA . GLN A 1 129 ? -15.852 3.997 18.146 1.00 88.00 129 GLN A CA 1
ATOM 1039 C C . GLN A 1 129 ? -16.785 5.204 18.315 1.00 88.00 129 GLN A C 1
ATOM 1041 O O . GLN A 1 129 ? -16.332 6.303 18.635 1.00 88.00 129 GLN A O 1
ATOM 1046 N N . ASN A 1 130 ? -18.094 4.976 18.170 1.00 84.94 130 ASN A N 1
ATOM 1047 C CA . ASN A 1 130 ? -19.156 5.959 18.442 1.00 84.94 130 ASN A CA 1
ATOM 1048 C C . ASN A 1 130 ? -19.078 7.249 17.604 1.00 84.94 130 ASN A C 1
ATOM 1050 O O . ASN A 1 130 ? -19.458 8.320 18.076 1.00 84.94 130 ASN A O 1
ATOM 1054 N N . LYS A 1 131 ? -18.592 7.153 16.364 1.00 81.50 131 LYS A N 1
ATOM 1055 C CA . LYS A 1 131 ? -18.626 8.244 15.388 1.00 81.50 131 LYS A CA 1
ATOM 1056 C C . LYS A 1 131 ? -19.519 7.850 14.215 1.00 81.50 131 LYS A C 1
ATOM 1058 O O . LYS A 1 131 ? -19.378 6.751 13.690 1.00 81.50 131 LYS A O 1
ATOM 1063 N N . GLU A 1 132 ? -20.411 8.748 13.803 1.00 83.44 132 GLU A N 1
ATOM 1064 C CA . GLU A 1 132 ? -21.241 8.560 12.600 1.00 83.44 132 GLU A CA 1
ATOM 1065 C C . GLU A 1 132 ? -20.414 8.687 11.312 1.00 83.44 132 GLU A C 1
ATOM 1067 O O . GLU A 1 132 ? -20.692 8.013 10.326 1.00 83.44 132 GLU A O 1
ATOM 1072 N N . GLN A 1 133 ? -19.365 9.515 11.343 1.00 88.88 133 GLN A N 1
ATOM 1073 C CA . GLN A 1 133 ? -18.415 9.704 10.253 1.00 88.88 133 GLN A CA 1
ATOM 1074 C C . GLN A 1 133 ? -16.983 9.609 10.786 1.00 88.88 133 GLN A C 1
ATOM 1076 O O . GLN A 1 133 ? -16.650 10.196 11.820 1.00 88.88 133 GLN A O 1
ATOM 1081 N N . LEU A 1 134 ? -16.132 8.874 10.070 1.00 92.12 134 LEU A N 1
ATOM 1082 C CA . LEU A 1 134 ? -14.711 8.751 10.371 1.00 92.12 134 LEU A CA 1
ATOM 1083 C C . LEU A 1 134 ? -13.895 9.621 9.413 1.00 92.12 134 LEU A C 1
ATOM 1085 O O . LEU A 1 134 ? -14.146 9.638 8.211 1.00 92.12 134 LEU A O 1
ATOM 1089 N N . THR A 1 135 ? -12.907 10.316 9.966 1.00 93.50 135 THR A N 1
ATOM 1090 C CA . THR A 1 135 ? -11.844 10.984 9.211 1.00 93.50 135 THR A CA 1
ATOM 1091 C C . THR A 1 135 ? -10.574 10.194 9.457 1.00 93.50 135 THR A C 1
ATOM 1093 O O . THR A 1 135 ? -10.297 9.873 10.613 1.00 93.50 135 THR A O 1
ATOM 1096 N N . TRP A 1 136 ? -9.832 9.881 8.398 1.00 94.88 136 TRP A N 1
ATOM 1097 C CA . TRP A 1 136 ? -8.562 9.163 8.470 1.00 94.88 1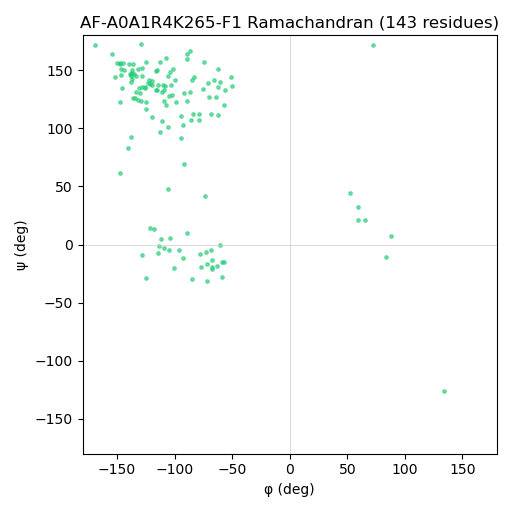36 TRP A CA 1
ATOM 1098 C C . TRP A 1 136 ? -7.447 10.028 7.898 1.00 94.88 136 TRP A C 1
ATOM 1100 O O . TRP A 1 136 ? -7.645 10.699 6.880 1.00 94.88 136 TRP A O 1
ATOM 1110 N N . GLY A 1 137 ? -6.283 9.975 8.535 1.00 94.81 137 GLY A N 1
ATOM 1111 C CA . GLY A 1 137 ? -5.046 10.478 7.957 1.00 94.81 137 GLY A CA 1
ATOM 1112 C C . GLY A 1 137 ? -4.450 9.410 7.048 1.00 94.81 137 GLY A C 1
ATOM 1113 O O . GLY A 1 137 ? -4.552 8.218 7.343 1.00 94.81 137 GLY A O 1
ATOM 1114 N N . PHE A 1 138 ? -3.834 9.806 5.938 1.00 95.50 138 PHE A N 1
ATOM 1115 C CA . PHE A 1 138 ? -3.086 8.865 5.113 1.00 95.50 138 PHE A CA 1
ATOM 1116 C C . PHE A 1 138 ? -1.926 9.534 4.381 1.00 95.50 138 PHE A C 1
ATOM 1118 O O . PHE A 1 138 ? -1.954 10.733 4.099 1.00 95.50 138 PHE A O 1
ATOM 1125 N N . ALA A 1 139 ? -0.935 8.721 4.031 1.00 94.75 139 ALA A N 1
ATOM 1126 C CA . ALA A 1 139 ? 0.128 9.067 3.105 1.00 94.75 139 ALA A CA 1
ATOM 1127 C C . ALA A 1 139 ? 0.301 7.952 2.071 1.00 94.75 139 ALA A C 1
ATOM 1129 O O . ALA A 1 139 ? 0.013 6.781 2.322 1.00 94.75 139 ALA A O 1
ATOM 1130 N N . LEU A 1 140 ? 0.757 8.345 0.888 1.00 95.62 140 LEU A N 1
ATOM 1131 C CA . LEU A 1 140 ? 0.994 7.464 -0.246 1.00 95.62 140 LEU A CA 1
ATOM 1132 C C . LEU A 1 140 ? 2.438 7.666 -0.670 1.00 95.62 140 LEU A C 1
ATOM 1134 O O . LEU A 1 140 ? 2.842 8.792 -0.961 1.00 95.62 140 LEU A O 1
ATOM 1138 N N . MET A 1 141 ? 3.212 6.591 -0.672 1.00 94.50 141 MET A N 1
ATOM 1139 C CA . MET A 1 141 ? 4.659 6.667 -0.844 1.00 94.50 141 MET A CA 1
ATOM 1140 C C . MET A 1 141 ? 5.113 5.724 -1.948 1.00 94.50 141 MET A C 1
ATOM 1142 O O . MET A 1 141 ? 4.491 4.690 -2.191 1.00 94.50 141 MET A O 1
ATOM 1146 N N . ARG A 1 142 ? 6.224 6.073 -2.597 1.00 93.94 142 ARG A N 1
ATOM 1147 C CA . ARG A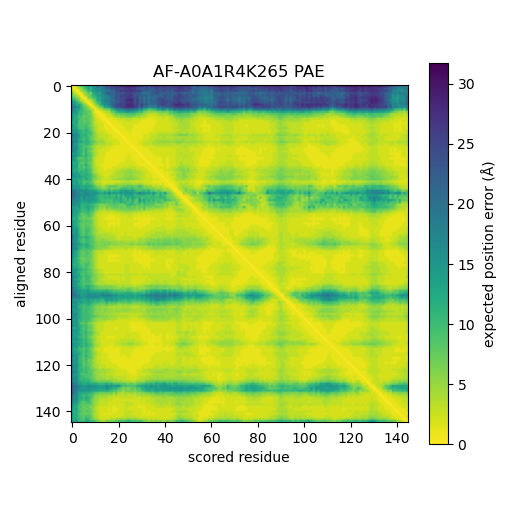 1 142 ? 6.973 5.173 -3.472 1.00 93.94 142 ARG A CA 1
ATOM 1148 C C . ARG A 1 142 ? 8.437 5.195 -3.060 1.00 93.94 142 ARG A C 1
ATOM 1150 O O . ARG A 1 142 ? 9.062 6.250 -3.094 1.00 93.94 142 ARG A O 1
ATOM 1157 N N . ASN A 1 143 ? 8.978 4.025 -2.7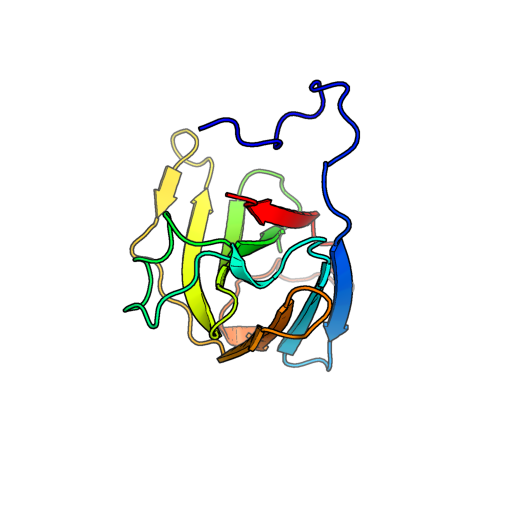48 1.00 92.12 143 ASN A N 1
ATOM 1158 C CA . ASN A 1 143 ? 10.412 3.804 -2.681 1.00 92.12 143 ASN A CA 1
ATOM 1159 C C . ASN A 1 143 ? 10.915 3.506 -4.099 1.00 92.12 143 ASN A C 1
ATOM 1161 O O . ASN A 1 143 ? 10.550 2.483 -4.680 1.00 92.12 143 ASN A O 1
ATOM 1165 N N . TYR A 1 144 ? 11.707 4.420 -4.652 1.00 88.94 144 TYR A N 1
ATOM 1166 C CA . TYR A 1 144 ? 12.311 4.311 -5.980 1.00 88.94 144 TYR A CA 1
ATOM 1167 C C . TYR A 1 144 ? 13.820 4.085 -5.825 1.00 88.94 144 TYR A C 1
ATOM 1169 O O . TYR A 1 144 ? 14.477 4.868 -5.135 1.00 88.94 144 TYR A O 1
ATOM 1177 N N . GLN A 1 145 ? 14.344 2.995 -6.393 1.00 79.81 145 GLN A N 1
ATOM 1178 C CA . GLN A 1 145 ? 15.671 2.440 -6.066 1.00 79.81 145 GLN A CA 1
ATOM 1179 C C . GLN A 1 145 ? 16.726 2.548 -7.172 1.00 79.81 145 GLN A C 1
ATOM 1181 O O . GLN A 1 145 ? 16.374 2.690 -8.358 1.00 79.81 145 GLN A O 1
#

Mean predicted aligned error: 5.63 Å

Foldseek 3Di:
DDFPPDPPPPDDPPWD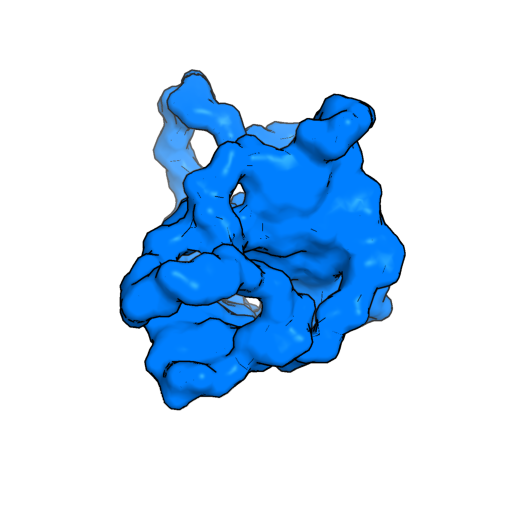KDKDWDDDPWKIKIKIDTFDPDQVPFADDPDAEPPCPPGKKKKKWKAQAPPVFWTKIWIAHQAFHIFIWIWGCPPHTDIDRVLDFDWGKGHHQDPGGIMMMIIGTCVRDDHDPDDPDTDMDMDMGIDDD

Radius of gyration: 15.48 Å; Cα contacts (8 Å, |Δi|>4): 315; chains: 1; bounding box: 41×35×45 Å

Sequence (145 aa):
MQFQDEPNEKGTPPVKTDAYIYEDGSNLYVAFVAHDPDPTHIRAALRDRDTLWQDDTVALVIDTFNDERSGYEFYVNPLGAQGDIRMTDTDGWQQDLSWNAIWDSAGKITEQGYVVEMRIPFKALRFAQNKEQLTWGFALMRNYQ

Secondary structure (DSSP, 8-state):
------TT-----SS-EEEEEEE-SSEEEEEEEEE-S-GGG-------TT--TTS-EEEEEEESS-SSSEEEEEEE-TT--EEEEEEEESSSEEEETT-----EEEEEEETTEEEEEEEEEGGGS---SS-SS---EEEEEEE--